Protein AF-A0A259PJ15-F1 (afdb_monomer_lite)

Secondary structure (DSSP, 8-state):
-HHHHHHHHHTTTTSTT----------HHHHHHHHHHHHHHHHHTT----

Structure (mmCIF, N/CA/C/O backbone):
data_AF-A0A259PJ15-F1
#
_entry.id   AF-A0A259PJ15-F1
#
loop_
_atom_site.group_PDB
_atom_site.id
_atom_site.type_symbol
_atom_site.label_atom_id
_atom_site.label_alt_id
_atom_site.label_comp_id
_atom_site.label_asym_id
_atom_site.label_entity_id
_atom_site.label_seq_id
_atom_site.pdbx_PDB_ins_code
_atom_site.Cartn_x
_atom_site.Cartn_y
_atom_site.Cartn_z
_atom_site.occupancy
_atom_site.B_iso_or_equiv
_atom_site.auth_seq_id
_atom_site.auth_comp_id
_atom_site.auth_asym_id
_atom_site.auth_atom_id
_atom_site.pdbx_PDB_model_num
ATOM 1 N N . ARG A 1 1 ? -4.795 -13.645 10.363 1.00 62.59 1 ARG A N 1
ATOM 2 C CA . ARG A 1 1 ? -5.483 -13.020 9.198 1.00 62.59 1 ARG A CA 1
ATOM 3 C C . ARG A 1 1 ? -6.287 -11.789 9.615 1.00 62.59 1 ARG A C 1
ATOM 5 O O . ARG A 1 1 ? -6.111 -10.765 8.976 1.00 62.59 1 ARG A O 1
ATOM 12 N N . LEU A 1 2 ? -7.101 -11.862 10.677 1.00 79.62 2 LEU A N 1
ATOM 13 C CA . LEU A 1 2 ? -7.918 -10.725 11.127 1.00 79.62 2 LEU A CA 1
ATOM 14 C C . LEU A 1 2 ? -7.116 -9.608 11.811 1.00 79.62 2 LEU A C 1
ATOM 16 O O . LEU A 1 2 ? -7.406 -8.456 11.559 1.00 79.62 2 LEU A O 1
ATOM 20 N N . GLU A 1 3 ? -6.076 -9.913 12.591 1.00 89.38 3 GLU A N 1
ATOM 21 C CA . GLU A 1 3 ? -5.296 -8.872 13.292 1.00 89.38 3 GLU A CA 1
ATOM 22 C C . GLU A 1 3 ? -4.548 -7.924 12.343 1.00 89.38 3 GLU A C 1
ATOM 24 O O . GLU A 1 3 ? -4.555 -6.717 12.549 1.00 89.38 3 GLU A O 1
ATOM 29 N N . ILE A 1 4 ? -3.952 -8.451 11.267 1.00 89.81 4 ILE A N 1
ATOM 30 C CA . ILE A 1 4 ? -3.276 -7.626 10.250 1.00 89.81 4 ILE A CA 1
ATOM 31 C C . ILE A 1 4 ? -4.289 -6.735 9.524 1.00 89.81 4 ILE A C 1
ATOM 33 O O . ILE A 1 4 ? -4.019 -5.563 9.290 1.00 89.81 4 ILE A O 1
ATOM 37 N N . GLN A 1 5 ? -5.456 -7.283 9.179 1.00 89.06 5 GLN A N 1
ATOM 38 C CA . GLN A 1 5 ? -6.527 -6.507 8.560 1.00 89.06 5 GLN A CA 1
ATOM 39 C C . GLN A 1 5 ? -7.034 -5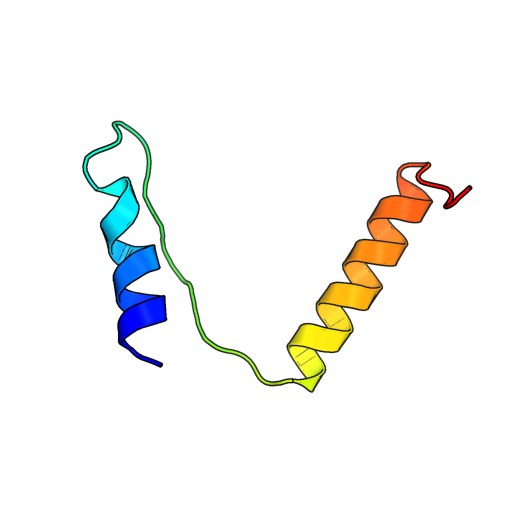.416 9.514 1.00 89.06 5 GLN A C 1
ATOM 41 O O . GLN A 1 5 ? -7.036 -4.248 9.145 1.00 89.06 5 GLN A O 1
ATOM 46 N N . HIS A 1 6 ? -7.360 -5.788 10.753 1.00 89.56 6 HIS A N 1
ATOM 47 C CA . HIS A 1 6 ? -7.836 -4.876 11.788 1.00 89.56 6 HIS A CA 1
ATOM 48 C C . HIS A 1 6 ? -6.850 -3.734 12.040 1.00 89.56 6 HIS A C 1
ATOM 50 O O . HIS A 1 6 ? -7.255 -2.582 12.123 1.00 89.56 6 HIS A O 1
ATOM 56 N N . PHE A 1 7 ? -5.549 -4.035 12.090 1.00 92.25 7 PHE A N 1
ATOM 57 C CA . PHE A 1 7 ? -4.515 -3.014 12.213 1.00 92.25 7 PHE A CA 1
ATOM 58 C C . PHE A 1 7 ? -4.625 -1.961 11.102 1.00 92.25 7 PHE A C 1
ATOM 60 O O . PHE A 1 7 ? -4.689 -0.768 11.389 1.00 92.25 7 PHE A O 1
ATOM 67 N N . PHE A 1 8 ? -4.691 -2.386 9.836 1.00 91.75 8 PHE A N 1
ATOM 68 C CA . PHE A 1 8 ? -4.772 -1.449 8.714 1.00 91.75 8 PHE A CA 1
ATOM 69 C C . PHE A 1 8 ? -6.101 -0.694 8.632 1.00 91.75 8 PHE A C 1
ATOM 71 O O . PHE A 1 8 ? -6.118 0.406 8.085 1.00 91.75 8 PHE A O 1
ATOM 78 N N . GLU A 1 9 ? -7.178 -1.253 9.180 1.00 90.31 9 GLU A N 1
ATOM 79 C CA . GLU A 1 9 ? -8.487 -0.602 9.233 1.00 90.31 9 GLU A CA 1
ATOM 80 C C . GLU A 1 9 ? -8.524 0.574 10.219 1.00 90.31 9 GLU A C 1
ATOM 82 O O . GLU A 1 9 ? -9.197 1.549 9.915 1.00 90.31 9 GLU A O 1
ATOM 87 N N . VAL A 1 10 ? -7.791 0.525 11.344 1.00 91.00 10 VAL A N 1
ATOM 88 C CA . VAL A 1 10 ? -7.931 1.538 12.419 1.00 91.00 10 VAL A CA 1
ATOM 89 C C . VAL A 1 10 ? -6.693 2.403 12.677 1.00 91.00 10 VAL A C 1
ATOM 91 O O . VAL A 1 10 ? -6.785 3.423 13.360 1.00 91.00 10 VAL A O 1
ATOM 94 N N . TYR A 1 11 ? -5.504 2.047 12.165 1.00 92.00 11 TYR A N 1
AT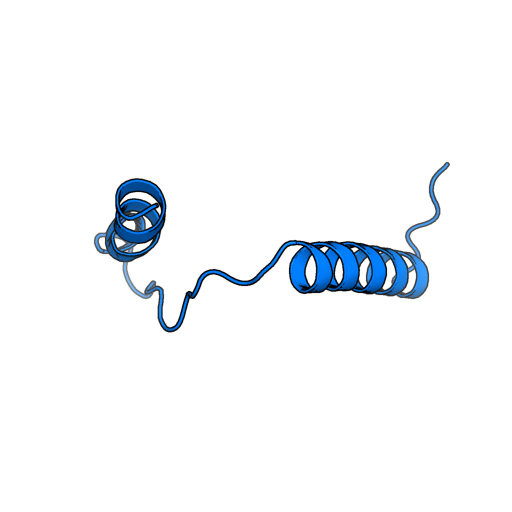OM 95 C CA . TYR A 1 11 ? -4.260 2.731 12.575 1.00 92.00 11 TYR A CA 1
ATOM 96 C C . TYR A 1 11 ? -4.187 4.224 12.212 1.00 92.00 11 TYR A C 1
ATOM 98 O O . TYR A 1 11 ? -3.343 4.938 12.751 1.00 92.00 11 TYR A O 1
ATOM 106 N N . LYS A 1 12 ? -5.052 4.691 11.305 1.00 91.88 12 LYS A N 1
ATOM 107 C CA . LYS A 1 12 ? -5.115 6.079 10.828 1.00 91.88 12 LYS A CA 1
ATOM 108 C C . LYS A 1 12 ? -6.313 6.864 11.352 1.00 91.88 12 LYS A C 1
ATOM 110 O O . LYS A 1 12 ? -6.437 8.031 11.000 1.00 91.88 12 LYS A O 1
ATOM 115 N N . ASP A 1 13 ? -7.154 6.286 12.207 1.00 91.19 13 ASP A N 1
ATOM 116 C CA . ASP A 1 13 ? -8.417 6.914 12.629 1.00 91.19 13 ASP A CA 1
ATOM 117 C C . ASP A 1 13 ? -8.221 8.253 13.360 1.00 91.19 13 ASP A C 1
ATOM 119 O O . ASP A 1 13 ? -9.109 9.104 13.375 1.00 91.19 13 ASP A O 1
ATOM 123 N N . LEU A 1 14 ? -7.041 8.463 13.948 1.00 93.00 14 LEU A N 1
ATOM 124 C CA . LEU A 1 14 ? -6.671 9.704 14.634 1.00 93.00 14 LEU A CA 1
ATOM 125 C C . LEU A 1 14 ? -5.878 10.681 13.754 1.00 93.00 14 LEU A C 1
ATOM 127 O O . LEU A 1 14 ? -5.457 11.730 14.239 1.00 93.00 14 LEU A O 1
ATOM 131 N N . GLU A 1 15 ? -5.653 10.364 12.478 1.00 94.31 15 GLU A N 1
ATOM 132 C CA . GLU A 1 15 ? -4.959 11.234 11.531 1.00 94.31 15 GLU A CA 1
ATOM 133 C C . GLU A 1 15 ? -5.989 12.044 10.715 1.00 94.31 15 GLU A C 1
ATOM 135 O O . GLU A 1 15 ? -6.679 11.480 9.861 1.00 94.31 15 GLU A O 1
ATOM 140 N N . PRO A 1 16 ? -6.111 13.374 10.923 1.00 94.56 16 PRO A N 1
ATOM 141 C CA . PRO A 1 16 ? -7.119 14.178 10.239 1.00 94.56 16 PRO A CA 1
ATOM 142 C C . PRO A 1 16 ? -7.022 14.065 8.713 1.00 94.56 16 PRO A C 1
ATOM 144 O O . PRO A 1 16 ? -5.963 14.294 8.125 1.00 94.56 16 PRO A O 1
ATOM 147 N N . GLY A 1 17 ? -8.145 13.740 8.070 1.00 92.50 17 GLY A N 1
ATOM 148 C CA . GLY A 1 17 ? -8.244 13.637 6.612 1.00 92.50 17 GLY A CA 1
ATOM 149 C C . GLY A 1 17 ? -7.710 12.332 6.015 1.00 92.50 17 GLY A C 1
ATOM 150 O O . GLY A 1 17 ? -7.547 12.262 4.798 1.00 92.50 17 GLY A O 1
ATOM 151 N N . LYS A 1 18 ? -7.432 11.308 6.831 1.00 91.62 18 LYS A N 1
ATOM 152 C CA . LYS A 1 18 ? -7.009 9.990 6.348 1.00 91.62 18 LYS A CA 1
ATOM 153 C C . LYS A 1 18 ? -8.000 8.908 6.757 1.00 91.62 18 LYS A C 1
ATOM 155 O O . LYS A 1 18 ? -8.490 8.889 7.877 1.00 91.62 18 LYS A O 1
ATOM 160 N N . SER A 1 19 ? -8.250 7.989 5.834 1.00 88.25 19 SE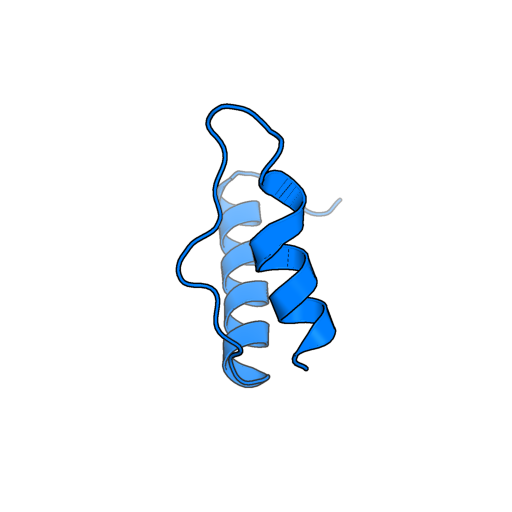R A N 1
ATOM 161 C CA . SER A 1 19 ? -9.034 6.774 6.044 1.00 88.25 19 SER A CA 1
ATOM 162 C C . SER A 1 19 ? -8.479 5.652 5.166 1.00 88.25 19 SER A C 1
ATOM 164 O O . SER A 1 19 ? -7.684 5.891 4.248 1.00 88.25 19 SER A O 1
ATOM 166 N N . VAL A 1 20 ? -8.861 4.414 5.473 1.00 87.19 20 VAL A N 1
ATOM 167 C CA . VAL A 1 20 ? -8.575 3.234 4.653 1.00 87.19 20 VAL A CA 1
ATOM 168 C C . VAL A 1 20 ? -9.898 2.538 4.362 1.00 87.19 20 VAL A C 1
ATOM 170 O O . VAL A 1 20 ? -10.651 2.234 5.279 1.00 87.19 20 VAL A O 1
ATOM 173 N N . GLU A 1 21 ? -10.175 2.266 3.088 1.00 86.00 21 GLU A N 1
ATOM 174 C CA . GLU A 1 21 ? -11.386 1.568 2.650 1.00 86.00 21 GLU A CA 1
ATOM 175 C C . GLU A 1 21 ? -11.035 0.482 1.620 1.00 86.00 21 GLU A C 1
ATOM 177 O O . GLU A 1 21 ? -10.127 0.650 0.805 1.00 86.00 21 GLU A O 1
ATOM 182 N N . GLY A 1 22 ? -11.763 -0.642 1.638 1.00 79.44 22 GLY A N 1
ATOM 183 C CA . GLY A 1 22 ? -11.766 -1.617 0.534 1.00 79.44 22 GLY A CA 1
ATOM 184 C C . GLY A 1 22 ? -10.610 -2.629 0.470 1.00 79.44 22 GLY A C 1
ATOM 185 O O . GLY A 1 22 ? -10.444 -3.294 -0.556 1.00 79.44 22 GLY A O 1
ATOM 186 N N . ALA A 1 23 ? -9.819 -2.796 1.533 1.00 83.31 23 ALA A N 1
ATOM 187 C CA . ALA A 1 23 ? -8.739 -3.785 1.554 1.00 83.31 23 ALA A CA 1
ATOM 188 C C . ALA A 1 23 ? -9.272 -5.222 1.714 1.00 83.31 23 ALA A C 1
ATOM 190 O O . ALA A 1 23 ? -10.062 -5.517 2.608 1.00 83.31 23 ALA A O 1
ATOM 191 N N . HIS A 1 24 ? -8.807 -6.141 0.866 1.00 89.38 24 HIS A N 1
ATOM 192 C CA . HIS A 1 24 ? -9.131 -7.564 0.949 1.00 89.38 24 HIS A CA 1
ATOM 193 C C . HIS A 1 24 ? -7.899 -8.424 0.666 1.00 89.38 24 HIS A C 1
ATOM 195 O O . HIS A 1 24 ? -6.971 -8.029 -0.037 1.00 89.38 24 HIS A O 1
ATOM 201 N N . TRP A 1 25 ? -7.894 -9.629 1.228 1.00 92.38 25 TRP A N 1
ATOM 202 C CA . TRP A 1 25 ? -6.848 -10.614 0.973 1.00 92.38 25 TRP A CA 1
ATOM 203 C C . TRP A 1 25 ? -7.064 -11.294 -0.380 1.00 92.38 25 TRP A C 1
ATOM 205 O O . TRP A 1 25 ? -8.142 -11.838 -0.620 1.00 92.38 25 TRP A O 1
ATOM 215 N N . VAL A 1 26 ? -6.013 -11.346 -1.194 1.00 94.94 26 VAL A N 1
ATOM 216 C CA . VAL A 1 26 ? -5.954 -12.111 -2.452 1.00 94.94 26 VAL A CA 1
ATOM 217 C C . VAL A 1 26 ? -5.033 -13.330 -2.321 1.00 94.94 26 VAL A C 1
ATOM 219 O O . VAL A 1 26 ? -4.392 -13.533 -1.286 1.00 94.94 26 VAL A O 1
ATOM 222 N N . GLY A 1 27 ? -4.997 -14.176 -3.353 1.00 96.81 27 GLY A N 1
ATOM 223 C CA . GLY A 1 27 ? -4.132 -15.353 -3.395 1.00 96.81 27 GLY A CA 1
ATOM 224 C C . GLY A 1 27 ? -2.683 -15.031 -3.771 1.00 96.81 27 GLY A C 1
ATOM 225 O O . GLY A 1 27 ? -2.353 -13.931 -4.210 1.00 96.81 27 GLY A O 1
ATOM 226 N N . ARG A 1 28 ? -1.802 -16.034 -3.650 1.00 97.75 28 ARG A N 1
ATOM 227 C CA . ARG A 1 28 ? -0.377 -15.907 -4.004 1.00 97.75 28 ARG A CA 1
ATOM 228 C C . ARG A 1 28 ? -0.163 -15.489 -5.463 1.00 97.75 28 ARG A C 1
ATOM 230 O O . ARG A 1 28 ? 0.648 -14.609 -5.711 1.00 97.75 28 ARG A O 1
ATOM 237 N N . ALA A 1 29 ? -0.890 -16.100 -6.399 1.00 98.31 29 ALA A N 1
ATOM 238 C CA . ALA A 1 29 ? -0.735 -15.815 -7.827 1.00 98.31 29 ALA A CA 1
ATOM 239 C C . ALA A 1 29 ? -1.033 -14.341 -8.155 1.00 98.31 29 ALA A C 1
ATOM 241 O O . ALA A 1 29 ? -0.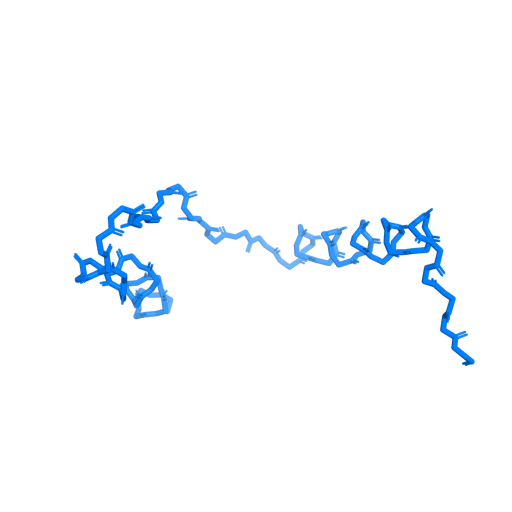274 -13.705 -8.883 1.00 98.31 29 ALA A O 1
ATOM 242 N N . ASP A 1 30 ? -2.088 -13.776 -7.562 1.00 98.06 30 ASP A N 1
ATOM 243 C CA . ASP A 1 30 ? -2.449 -12.368 -7.758 1.00 98.06 30 ASP A CA 1
ATOM 244 C C . ASP A 1 30 ? -1.399 -11.425 -7.158 1.00 98.06 30 ASP A C 1
ATOM 246 O O . ASP A 1 30 ? -1.059 -10.405 -7.762 1.00 98.06 30 ASP A O 1
ATOM 250 N N . ALA A 1 31 ? -0.848 -11.786 -5.994 1.00 98.00 31 ALA A N 1
ATOM 251 C CA . ALA A 1 31 ? 0.222 -11.031 -5.349 1.00 98.00 31 ALA A CA 1
ATOM 252 C C . ALA A 1 31 ? 1.518 -11.043 -6.181 1.00 98.00 31 ALA A C 1
ATOM 254 O O . ALA A 1 31 ? 2.124 -9.995 -6.393 1.00 98.00 31 ALA A O 1
ATOM 255 N N . GLU A 1 32 ? 1.921 -12.205 -6.701 1.00 98.44 32 GLU A N 1
ATOM 256 C CA . GLU A 1 32 ? 3.083 -12.347 -7.591 1.00 98.44 32 GLU A CA 1
ATOM 257 C C . GLU A 1 32 ? 2.895 -11.557 -8.894 1.00 98.44 32 GLU A C 1
ATOM 259 O O . GLU A 1 32 ? 3.816 -10.871 -9.342 1.00 98.44 32 GLU A O 1
ATOM 264 N N . ALA A 1 33 ? 1.685 -11.567 -9.461 1.00 98.44 33 ALA A N 1
ATOM 265 C CA . ALA A 1 33 ? 1.370 -10.778 -10.645 1.00 98.44 33 ALA A CA 1
ATOM 266 C C . ALA A 1 33 ? 1.476 -9.263 -10.385 1.00 98.44 33 ALA A C 1
ATOM 268 O O . ALA A 1 33 ? 1.932 -8.524 -11.257 1.00 98.44 33 ALA A O 1
ATOM 269 N N . GLU A 1 34 ? 1.089 -8.779 -9.198 1.00 98.19 34 GLU A N 1
ATOM 270 C CA . GLU A 1 34 ? 1.257 -7.364 -8.841 1.00 98.19 34 GLU A CA 1
ATOM 271 C C . GLU A 1 34 ? 2.725 -6.975 -8.626 1.00 98.19 34 GLU A C 1
ATOM 273 O O . GLU A 1 34 ? 3.122 -5.869 -9.004 1.00 98.19 34 GLU A O 1
ATOM 278 N N . ILE A 1 35 ? 3.550 -7.879 -8.086 1.00 98.06 35 ILE A N 1
ATOM 279 C CA . ILE A 1 35 ? 5.001 -7.668 -7.967 1.00 98.06 35 ILE A CA 1
ATOM 280 C C . ILE A 1 35 ? 5.615 -7.456 -9.354 1.00 98.06 35 ILE A C 1
ATOM 282 O O . ILE A 1 35 ? 6.355 -6.491 -9.552 1.00 98.06 35 ILE A O 1
ATOM 286 N N . GLU A 1 36 ? 5.281 -8.309 -10.322 1.00 98.19 36 GLU A N 1
ATOM 287 C CA . GLU A 1 36 ? 5.828 -8.195 -11.676 1.00 98.19 36 GLU A CA 1
ATOM 288 C C . GLU A 1 36 ? 5.341 -6.929 -12.392 1.00 98.19 36 GLU A C 1
ATOM 290 O O . GLU A 1 36 ? 6.147 -6.174 -12.936 1.00 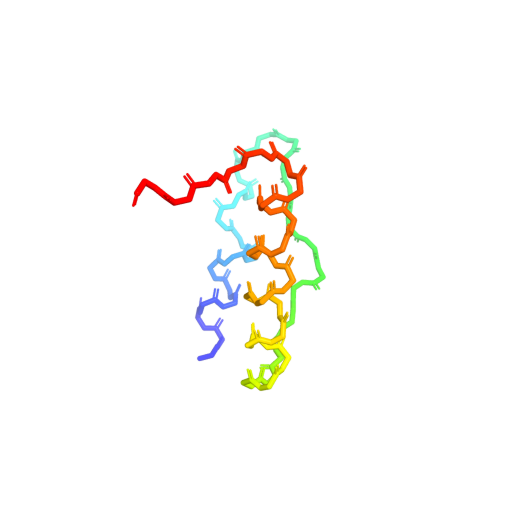98.19 36 GLU A O 1
ATOM 295 N N . ARG A 1 37 ? 4.042 -6.603 -12.297 1.00 98.38 37 ARG A N 1
ATOM 296 C CA . ARG A 1 37 ? 3.512 -5.334 -12.828 1.00 98.38 37 ARG A CA 1
ATOM 297 C C . ARG A 1 37 ? 4.206 -4.120 -12.215 1.00 98.38 37 ARG A C 1
ATOM 299 O O . ARG A 1 37 ? 4.474 -3.149 -12.917 1.00 98.38 37 ARG A O 1
ATOM 306 N N . SER A 1 38 ? 4.503 -4.161 -10.918 1.00 98.00 38 SER A N 1
ATOM 307 C CA . SER A 1 38 ? 5.200 -3.076 -10.221 1.00 98.00 38 SER A CA 1
ATOM 308 C C . SER A 1 38 ? 6.637 -2.906 -10.708 1.00 98.00 38 SER A C 1
ATOM 310 O O . SER A 1 38 ? 7.072 -1.773 -10.908 1.00 98.00 38 SER A O 1
ATOM 312 N N . ARG A 1 39 ? 7.357 -4.012 -10.942 1.00 96.81 39 ARG A N 1
ATOM 313 C CA . ARG A 1 39 ? 8.704 -3.990 -11.532 1.00 96.81 39 ARG A CA 1
ATOM 314 C C . ARG A 1 39 ? 8.690 -3.365 -12.919 1.00 96.81 39 ARG A C 1
ATOM 316 O O . ARG A 1 39 ? 9.494 -2.472 -13.170 1.00 96.81 39 ARG A O 1
ATOM 323 N N . GLN A 1 40 ? 7.745 -3.762 -13.771 1.00 96.94 40 GLN A N 1
ATOM 324 C CA . GLN A 1 40 ? 7.617 -3.175 -15.104 1.00 96.94 40 GLN A CA 1
ATOM 325 C C . GLN A 1 40 ? 7.330 -1.671 -15.031 1.00 96.94 40 GLN A C 1
ATOM 327 O O . GLN A 1 40 ? 8.040 -0.893 -15.658 1.00 96.94 40 GLN A O 1
ATOM 332 N N . ARG A 1 41 ? 6.378 -1.237 -14.187 1.00 97.62 41 ARG A N 1
ATOM 333 C CA . ARG A 1 41 ? 6.102 0.198 -13.982 1.00 97.62 41 ARG A CA 1
ATOM 334 C C . ARG A 1 41 ? 7.337 0.971 -13.517 1.00 97.62 41 ARG A C 1
ATOM 336 O O . ARG A 1 41 ? 7.507 2.120 -13.907 1.00 97.62 41 ARG A O 1
ATOM 343 N N . ALA A 1 42 ? 8.183 0.368 -12.682 1.00 96.94 42 ALA A N 1
ATOM 344 C CA . ALA A 1 42 ? 9.425 0.995 -12.245 1.00 96.94 42 ALA A CA 1
ATOM 345 C C . ALA A 1 42 ? 10.414 1.153 -13.413 1.00 96.94 42 ALA A C 1
ATOM 347 O O . ALA A 1 42 ? 10.950 2.243 -13.600 1.00 96.94 42 ALA A O 1
ATOM 348 N N . ILE A 1 43 ? 10.610 0.104 -14.221 1.00 96.00 43 ILE A N 1
ATOM 349 C CA . ILE A 1 43 ? 11.462 0.143 -15.423 1.00 96.00 43 ILE A CA 1
ATOM 350 C C . ILE A 1 43 ? 10.976 1.217 -16.398 1.00 96.00 43 ILE A C 1
ATOM 352 O O . ILE A 1 43 ? 11.773 2.035 -16.853 1.00 96.00 43 ILE A O 1
ATOM 356 N N . ASP A 1 44 ? 9.671 1.261 -16.664 1.00 96.19 44 ASP A N 1
ATOM 357 C CA . ASP A 1 44 ? 9.056 2.245 -17.559 1.00 96.19 44 ASP A CA 1
ATOM 358 C C . ASP A 1 44 ? 9.228 3.680 -17.034 1.00 96.19 44 ASP A C 1
ATOM 360 O O . ASP A 1 44 ? 9.385 4.620 -17.812 1.00 96.19 44 ASP A O 1
ATOM 364 N N . ALA A 1 45 ? 9.254 3.854 -15.707 1.00 96.50 45 ALA A N 1
ATOM 365 C CA . ALA A 1 45 ? 9.550 5.123 -15.044 1.00 96.50 45 ALA A CA 1
ATOM 366 C C . ALA A 1 45 ? 11.055 5.475 -15.015 1.00 96.50 45 ALA A C 1
ATOM 368 O O . ALA A 1 45 ? 11.436 6.474 -14.403 1.00 96.50 45 ALA A O 1
ATOM 369 N N . GLY A 1 46 ? 11.914 4.681 -15.665 1.00 93.38 46 GLY A N 1
ATOM 370 C CA . GLY A 1 46 ? 13.358 4.914 -15.764 1.00 93.38 46 GLY A CA 1
ATOM 371 C C . GLY A 1 46 ? 14.182 4.325 -14.617 1.00 93.38 46 GLY A C 1
ATOM 372 O O . GLY A 1 46 ? 15.358 4.663 -14.475 1.00 93.38 46 GLY A O 1
ATOM 373 N N . TYR A 1 47 ? 13.602 3.450 -13.788 1.00 91.31 47 TYR A N 1
ATOM 374 C CA . TYR A 1 47 ? 14.374 2.676 -12.819 1.00 91.31 47 TYR A CA 1
ATOM 375 C C . TYR A 1 47 ? 15.091 1.526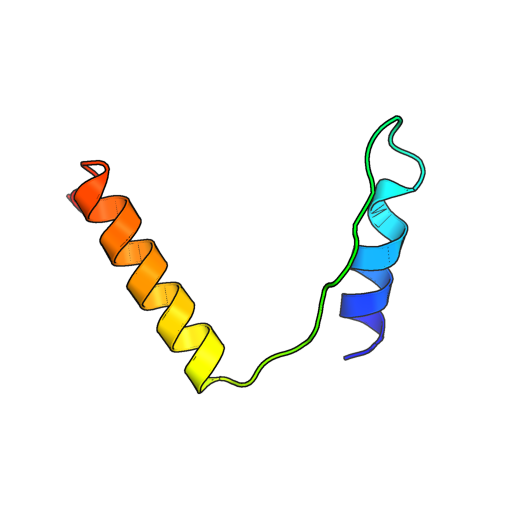 -13.530 1.00 91.31 47 TYR A C 1
ATOM 377 O O . TYR A 1 47 ? 14.489 0.516 -13.892 1.00 91.31 47 TYR A O 1
ATOM 385 N N . HIS A 1 48 ? 16.402 1.653 -13.689 1.00 82.25 48 HIS A N 1
ATOM 386 C CA . HIS A 1 48 ? 17.258 0.551 -14.103 1.00 82.25 48 HIS A CA 1
ATOM 387 C C . HIS A 1 48 ? 18.050 0.089 -12.885 1.00 82.25 48 HIS A C 1
ATOM 389 O O . HIS A 1 48 ? 18.748 0.890 -12.261 1.00 82.25 48 HIS A O 1
ATOM 395 N N . SER A 1 49 ? 17.909 -1.187 -12.515 1.00 68.12 49 SER A N 1
ATOM 396 C CA . SER A 1 49 ? 18.783 -1.792 -11.510 1.00 68.12 49 SER A CA 1
ATOM 397 C C . SER A 1 49 ? 20.228 -1.620 -11.975 1.00 68.12 49 SER A C 1
ATOM 399 O O . SER A 1 49 ? 20.531 -1.982 -13.114 1.00 68.12 49 SER A O 1
ATOM 401 N N . HIS A 1 50 ? 21.066 -1.028 -11.124 1.00 61.03 50 HIS A N 1
ATOM 402 C CA . HIS A 1 50 ? 22.498 -0.875 -11.377 1.00 61.03 50 HIS A CA 1
ATOM 403 C C . HIS A 1 50 ? 23.181 -2.208 -11.685 1.00 61.03 50 HIS A C 1
ATOM 405 O O . HIS A 1 50 ? 22.799 -3.223 -11.056 1.00 61.03 50 HIS A O 1
#

pLDDT: mean 91.14, std 8.45, range [61.03, 98.44]

Radius of gyration: 15.52 Å; chains: 1; bounding box: 34×30×32 Å

Sequence (50 aa):
RLEIQHFFEVYKDLEPGKSVEGAHWVGRADAEAEIERSRQRAIDAGYHSH

Foldseek 3Di:
DVVVVVCQQCVCVPPPPDGDDDDDDDDPVVVVVVVVVVVVVCVVVVDDDD